Protein AF-A0AAP0AZP9-F1 (afdb_monomer)

Radius of gyration: 18.24 Å; Cα contacts (8 Å, |Δi|>4): 24; chains: 1; bounding box: 31×44×37 Å

Organism: NCBI:txid2320716

Foldseek 3Di:
DPVPVVVVPDPPDPVVDDDDDDPPAQDAPDDPCPVLSVVVVVVQVVPDPDDDRVVVNCVNVCSVVSVVVVVVVVVVVVVVVVVD

Sequence (84 aa):
MVHDEAARALPVGIEEWPILEVPGLPQQANGDDCGVYVLKYMEALASTDNISWEECSNWSSQTVKFRAE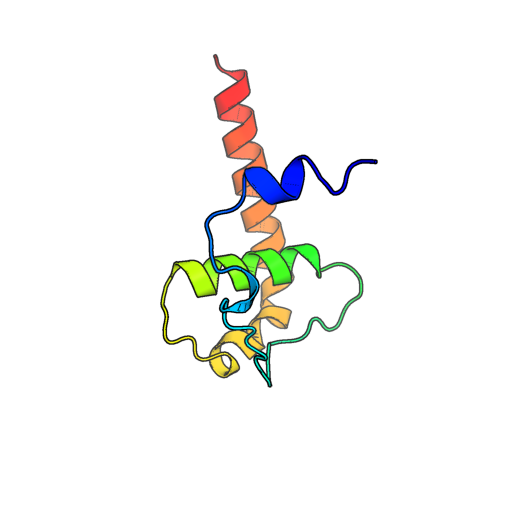LAAEMITTFAKKSSH

Secondary structure (DSSP, 8-state):
--HHHHTTTSPS-GGGSPP---TT----SSSS-HHHHHHHHHHHHHH-SS--TTGGGGHHHHHHHHHHHHHHHHHHHHHHHTT-

Solvent-accessible surface area (backbone atoms only — not comparable to full-atom values): 5524 Å² total; per-residue (Å²): 141,69,71,69,67,60,64,74,72,56,75,90,60,68,88,73,58,85,84,81,86,76,82,74,61,63,70,76,91,67,94,76,54,62,69,58,53,53,51,52,52,52,52,50,61,73,72,42,95,82,74,63,44,72,79,45,55,58,48,71,84,40,46,72,56,53,53,52,52,5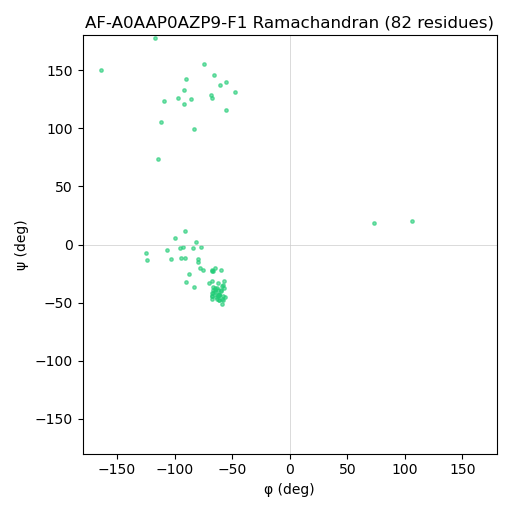1,52,52,52,51,51,55,53,51,57,59,61,76,73,113

Structure (mmCIF, N/CA/C/O backbone):
data_AF-A0AAP0AZP9-F1
#
_entry.id   AF-A0AAP0AZP9-F1
#
loop_
_atom_site.group_PDB
_atom_site.id
_atom_site.type_symbol
_atom_site.label_atom_id
_atom_site.label_alt_id
_atom_site.label_comp_id
_atom_site.label_asym_id
_atom_site.label_entity_id
_atom_site.label_seq_id
_atom_site.pdbx_PDB_ins_code
_atom_site.Cartn_x
_atom_site.Cartn_y
_atom_site.Cartn_z
_atom_site.occupancy
_atom_site.B_iso_or_equiv
_atom_site.auth_seq_id
_atom_site.auth_comp_id
_atom_site.auth_asym_id
_atom_site.auth_atom_id
_atom_site.pdbx_PDB_model_num
ATOM 1 N N . MET A 1 1 ? 16.785 -27.353 17.371 1.00 46.88 1 MET A N 1
ATOM 2 C CA . MET A 1 1 ? 15.771 -27.438 18.443 1.00 46.88 1 MET A CA 1
ATOM 3 C C . MET A 1 1 ? 15.283 -26.025 18.766 1.00 46.88 1 MET A C 1
ATOM 5 O O . MET A 1 1 ? 15.611 -25.487 19.805 1.00 46.88 1 MET A O 1
ATOM 9 N N . VAL A 1 2 ? 14.585 -25.397 17.811 1.00 51.41 2 VAL A N 1
ATOM 10 C CA . VAL A 1 2 ? 13.947 -24.062 17.946 1.00 51.41 2 VAL A CA 1
ATOM 11 C C . VAL A 1 2 ? 12.445 -24.160 17.608 1.00 51.41 2 VAL A C 1
ATOM 13 O O . VAL A 1 2 ? 11.678 -23.235 17.827 1.00 51.41 2 VAL A O 1
ATOM 16 N N . HIS A 1 3 ? 11.997 -25.321 17.114 1.00 52.38 3 HIS A N 1
ATOM 17 C CA . HIS A 1 3 ? 10.607 -25.567 16.723 1.00 52.38 3 HIS A CA 1
ATOM 18 C C . HIS A 1 3 ? 9.660 -25.822 17.908 1.00 52.38 3 HIS A C 1
ATOM 20 O O . HIS A 1 3 ? 8.458 -25.663 17.757 1.00 52.38 3 HIS A O 1
ATOM 26 N N . ASP A 1 4 ? 10.179 -26.206 19.077 1.00 52.59 4 ASP A N 1
ATOM 27 C CA . ASP A 1 4 ? 9.358 -26.665 20.213 1.00 52.59 4 ASP A CA 1
ATOM 28 C C . ASP A 1 4 ? 8.882 -25.502 21.111 1.00 52.59 4 ASP A C 1
ATOM 30 O O . ASP A 1 4 ? 7.832 -25.566 21.743 1.00 52.59 4 ASP A O 1
ATOM 34 N N . GLU A 1 5 ? 9.615 -24.385 21.129 1.00 52.44 5 GLU A N 1
ATOM 35 C CA . GLU A 1 5 ? 9.280 -23.227 21.970 1.00 52.44 5 GLU A CA 1
ATOM 36 C C . GLU A 1 5 ? 8.225 -22.321 21.313 1.00 52.44 5 GLU A C 1
ATOM 38 O O . GLU A 1 5 ? 7.302 -21.854 21.979 1.00 52.44 5 GLU A O 1
ATOM 43 N N . ALA A 1 6 ? 8.282 -22.161 19.984 1.00 54.09 6 ALA A N 1
ATOM 44 C CA . ALA A 1 6 ? 7.269 -21.432 19.215 1.00 54.09 6 ALA A CA 1
ATOM 45 C C . ALA A 1 6 ? 5.906 -22.150 19.199 1.00 54.09 6 ALA A C 1
ATOM 47 O O . ALA A 1 6 ? 4.862 -21.500 19.203 1.00 54.09 6 ALA A O 1
ATOM 48 N N . ALA A 1 7 ? 5.905 -23.486 19.245 1.00 53.41 7 ALA A N 1
ATOM 49 C CA . ALA A 1 7 ? 4.688 -24.297 19.224 1.00 53.41 7 ALA A CA 1
ATOM 50 C C . ALA A 1 7 ? 3.821 -24.142 20.489 1.00 53.41 7 ALA A C 1
ATOM 52 O O . ALA A 1 7 ? 2.620 -24.385 20.437 1.00 53.41 7 ALA A O 1
ATOM 53 N N . ARG A 1 8 ? 4.400 -23.722 21.624 1.00 55.97 8 ARG A N 1
ATOM 54 C CA . ARG A 1 8 ? 3.671 -23.559 22.899 1.00 55.97 8 ARG A CA 1
ATOM 55 C C . ARG A 1 8 ? 3.080 -22.164 23.109 1.00 55.97 8 ARG A C 1
ATOM 57 O O . ARG A 1 8 ? 2.301 -21.985 24.040 1.00 55.97 8 ARG A O 1
ATOM 64 N N . ALA A 1 9 ? 3.456 -21.186 22.284 1.00 62.28 9 ALA A N 1
ATOM 65 C CA . ALA A 1 9 ? 3.070 -19.783 22.453 1.00 62.28 9 ALA A CA 1
ATOM 66 C C . ALA A 1 9 ? 1.959 -19.321 21.497 1.00 62.28 9 ALA A C 1
ATOM 68 O O . ALA A 1 9 ? 1.406 -18.237 21.684 1.00 62.28 9 ALA A O 1
ATOM 69 N N . LEU A 1 10 ? 1.638 -20.108 20.470 1.00 61.66 10 LEU A N 1
ATOM 70 C CA . LEU A 1 10 ? 0.638 -19.728 19.481 1.00 61.66 10 LEU A CA 1
ATOM 71 C C . LEU A 1 10 ? -0.741 -20.251 19.910 1.00 61.66 10 LEU A C 1
ATOM 73 O O . LEU A 1 10 ? -0.846 -21.405 20.333 1.00 61.66 10 LEU A O 1
ATOM 77 N N . PRO A 1 11 ? -1.794 -19.418 19.852 1.00 60.22 11 PRO A N 1
ATOM 78 C CA . PRO A 1 11 ? -3.140 -19.854 20.185 1.00 60.22 11 PRO A CA 1
ATOM 79 C C . PRO A 1 11 ? -3.525 -21.064 19.326 1.00 60.22 11 PRO A C 1
ATOM 81 O O . PRO A 1 11 ? -3.193 -21.148 18.143 1.00 60.22 11 PRO A O 1
ATOM 84 N N . VAL A 1 12 ? -4.200 -22.016 19.968 1.00 61.62 12 VAL A N 1
ATOM 85 C CA . VAL A 1 12 ? -4.726 -23.245 19.366 1.00 61.62 12 VAL A CA 1
ATOM 86 C C . VAL A 1 12 ? -5.469 -22.914 18.061 1.00 61.62 12 VAL A C 1
ATOM 88 O O . VAL A 1 12 ? -6.301 -22.010 18.056 1.00 61.62 12 VAL A O 1
ATOM 91 N N . GLY A 1 13 ? -5.175 -23.646 16.978 1.00 69.62 13 GLY A N 1
ATOM 92 C CA . GLY A 1 13 ? -5.952 -23.600 15.728 1.00 69.62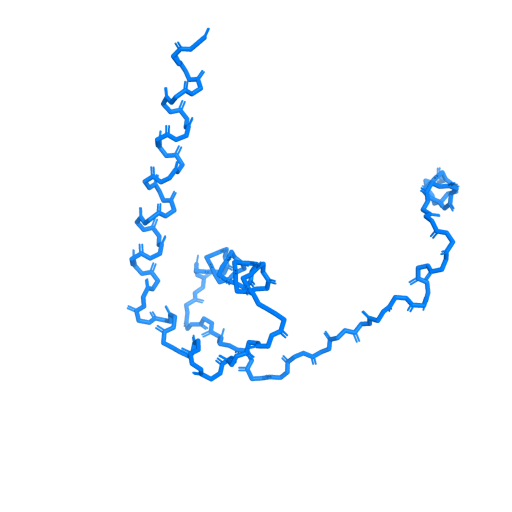 13 GLY A CA 1
ATOM 93 C C . GLY A 1 13 ? -5.322 -22.863 14.538 1.00 69.62 13 GLY A C 1
ATOM 94 O O . GLY A 1 13 ? -6.045 -22.491 13.625 1.00 69.62 13 GLY A O 1
ATOM 95 N N . ILE A 1 14 ? -4.000 -22.651 14.493 1.00 77.06 14 ILE A N 1
ATOM 96 C CA . ILE A 1 14 ? -3.327 -22.014 13.331 1.00 77.06 14 ILE A CA 1
ATOM 97 C C . ILE A 1 14 ? -3.593 -22.776 12.020 1.00 77.06 14 ILE A C 1
ATOM 99 O O . ILE A 1 14 ? -3.673 -22.175 10.955 1.00 77.06 14 ILE A O 1
ATOM 103 N N . GLU A 1 15 ? -3.759 -24.099 12.095 1.00 78.69 15 GLU A N 1
ATOM 104 C CA . GLU A 1 15 ? -4.111 -24.936 10.938 1.00 78.69 15 GLU A CA 1
ATOM 105 C C . GLU A 1 15 ? -5.504 -24.618 10.369 1.00 78.69 15 GLU A C 1
ATOM 107 O O . GLU A 1 15 ? -5.783 -24.927 9.215 1.00 78.69 15 GLU A O 1
ATOM 112 N N . GLU A 1 16 ? -6.368 -23.977 11.158 1.00 82.31 16 GLU A N 1
ATOM 113 C CA . GLU A 1 16 ? -7.719 -23.571 10.766 1.00 82.31 16 GLU A CA 1
ATOM 114 C C . GLU A 1 16 ? -7.757 -22.138 10.212 1.00 82.31 16 GLU A C 1
ATOM 1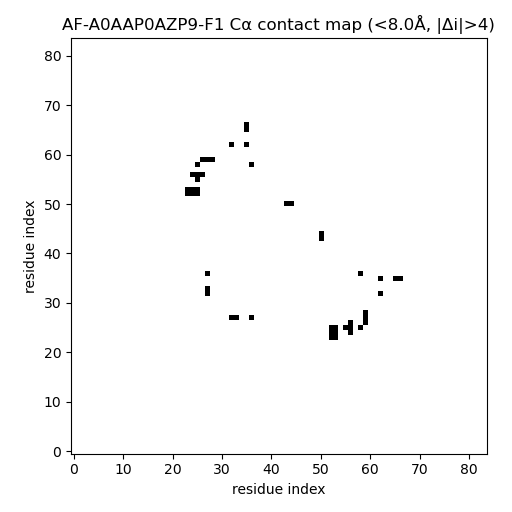16 O O . GLU A 1 16 ? -8.818 -21.656 9.812 1.00 82.31 16 GLU A O 1
ATOM 121 N N . TRP A 1 17 ? -6.622 -21.426 10.193 1.00 84.75 17 TRP A N 1
ATOM 122 C CA . TRP A 1 17 ? -6.585 -20.056 9.695 1.00 84.75 17 TRP A CA 1
ATOM 123 C C . TRP A 1 17 ? -6.822 -20.034 8.183 1.00 84.75 17 TRP A C 1
ATOM 125 O O . TRP A 1 17 ? -6.136 -20.738 7.437 1.00 84.75 17 TRP A O 1
ATOM 135 N N . PRO A 1 18 ? -7.768 -19.211 7.697 1.00 86.69 18 PRO A N 1
ATOM 136 C CA . PRO A 1 18 ? -8.063 -19.154 6.279 1.00 86.69 18 PRO A CA 1
ATOM 137 C C . PRO A 1 18 ? -6.877 -18.559 5.518 1.00 86.69 18 PRO A C 1
ATOM 139 O O . PRO A 1 18 ? -6.422 -17.450 5.802 1.00 86.69 18 PRO A O 1
ATOM 142 N N . ILE A 1 19 ? -6.409 -19.288 4.508 1.00 88.88 19 ILE A N 1
ATOM 143 C CA . ILE A 1 19 ? -5.497 -18.761 3.495 1.00 88.88 19 ILE A CA 1
ATOM 144 C C . ILE A 1 19 ? -6.360 -18.238 2.351 1.00 88.88 19 ILE A C 1
ATOM 146 O O . ILE A 1 19 ? -7.151 -18.983 1.773 1.00 88.88 19 ILE A O 1
ATOM 150 N N . LEU A 1 20 ? -6.223 -16.950 2.046 1.00 86.69 20 LEU A N 1
ATOM 151 C CA . LEU A 1 20 ? -6.987 -16.286 0.998 1.00 86.69 20 LEU A CA 1
ATOM 152 C C . LEU A 1 20 ? -6.073 -15.968 -0.182 1.00 86.69 20 LEU A C 1
ATOM 154 O O . LEU A 1 20 ? -5.075 -15.264 -0.035 1.00 86.69 20 LEU A O 1
ATOM 158 N N . GLU A 1 21 ? -6.444 -16.457 -1.361 1.00 87.56 21 GLU A N 1
ATOM 159 C CA . GLU A 1 21 ? -5.864 -16.014 -2.624 1.00 87.56 21 GLU A CA 1
ATOM 160 C C . GLU A 1 21 ? -6.773 -14.957 -3.243 1.00 87.56 21 GLU A C 1
ATOM 162 O O . GLU A 1 21 ? -7.971 -15.177 -3.429 1.00 87.56 21 GLU A O 1
ATOM 167 N N . VAL A 1 22 ? -6.202 -13.798 -3.565 1.00 86.31 22 VAL A N 1
ATOM 168 C CA . VAL A 1 22 ? -6.945 -12.679 -4.146 1.00 86.31 22 VAL A CA 1
ATOM 169 C C . VAL A 1 22 ? -6.487 -12.487 -5.593 1.00 86.31 22 VAL A C 1
ATOM 171 O O . VAL A 1 22 ? -5.379 -11.998 -5.826 1.00 86.31 22 VAL A O 1
ATOM 174 N N . PRO A 1 23 ? -7.294 -12.889 -6.589 1.00 84.62 23 PRO A N 1
ATOM 175 C CA . PRO A 1 23 ? -6.963 -12.668 -7.988 1.00 84.62 23 PRO A CA 1
ATOM 176 C C . PRO A 1 23 ? -7.159 -11.196 -8.371 1.00 84.62 23 PRO A C 1
ATOM 178 O O . PRO A 1 23 ? -7.965 -10.482 -7.781 1.00 84.62 23 PRO A O 1
ATOM 181 N N . GLY A 1 24 ? -6.447 -10.748 -9.407 1.00 85.62 24 GLY A N 1
ATOM 182 C CA . GLY A 1 24 ? -6.655 -9.413 -9.980 1.00 85.62 24 GLY A CA 1
ATOM 183 C C . GLY A 1 24 ? -6.128 -8.256 -9.128 1.00 85.62 24 GLY A C 1
ATOM 184 O O . GLY A 1 24 ? -6.528 -7.115 -9.346 1.00 85.62 24 GLY A O 1
ATOM 185 N N . LEU A 1 25 ? -5.227 -8.528 -8.180 1.00 88.62 25 LEU A N 1
ATOM 186 C CA . LEU A 1 25 ? -4.550 -7.477 -7.427 1.00 88.62 25 LEU A CA 1
ATOM 187 C C . LEU A 1 25 ? -3.742 -6.553 -8.366 1.00 88.62 25 LEU A C 1
ATOM 189 O O . LEU A 1 25 ? -3.053 -7.055 -9.262 1.00 88.62 25 LEU A O 1
ATOM 193 N N . PRO A 1 26 ? -3.783 -5.222 -8.164 1.00 91.38 26 PRO A N 1
ATOM 194 C CA . PRO A 1 26 ? -2.994 -4.265 -8.936 1.00 91.38 26 PRO A CA 1
ATOM 195 C C . PRO A 1 26 ? -1.492 -4.564 -8.907 1.00 91.38 26 PRO A C 1
ATOM 197 O O . PRO A 1 26 ? -0.829 -4.453 -7.883 1.00 91.38 26 PRO A O 1
ATOM 200 N N . GLN A 1 27 ? -0.901 -4.891 -10.049 1.00 89.94 27 GLN A N 1
ATOM 201 C CA . GLN A 1 27 ? 0.529 -5.190 -10.098 1.00 89.94 27 GLN A CA 1
ATOM 202 C C . GLN A 1 27 ? 1.351 -3.936 -10.377 1.00 89.94 27 GLN A C 1
ATOM 204 O O . GLN A 1 27 ? 0.974 -3.083 -11.183 1.00 89.94 27 GLN A O 1
ATOM 209 N N . GLN A 1 28 ? 2.514 -3.850 -9.739 1.00 91.19 28 GLN A N 1
ATOM 210 C CA . GLN A 1 28 ? 3.509 -2.855 -10.107 1.00 91.19 28 GLN A CA 1
ATOM 211 C C . GLN A 1 28 ? 4.052 -3.127 -11.513 1.00 91.19 28 GLN A C 1
ATOM 213 O O . GLN A 1 28 ? 4.229 -4.277 -11.915 1.00 91.19 28 GLN A O 1
ATOM 218 N N . ALA A 1 29 ? 4.374 -2.060 -12.239 1.00 89.31 29 ALA A N 1
ATOM 219 C CA . ALA A 1 29 ? 5.006 -2.155 -13.555 1.00 89.31 29 ALA A CA 1
ATOM 220 C C . ALA A 1 29 ? 6.543 -2.046 -13.499 1.00 89.31 29 ALA A C 1
ATOM 222 O O . ALA A 1 29 ? 7.212 -2.293 -14.500 1.00 89.31 29 ALA A O 1
ATOM 223 N N . ASN A 1 30 ? 7.106 -1.647 -12.354 1.00 89.75 30 ASN A N 1
ATOM 224 C CA . ASN A 1 30 ? 8.539 -1.419 -12.158 1.00 89.75 30 ASN A CA 1
ATOM 225 C C . ASN A 1 30 ? 9.135 -2.378 -11.115 1.00 89.75 30 ASN A C 1
ATOM 227 O O . ASN A 1 30 ? 8.447 -3.236 -10.563 1.00 89.75 30 ASN A O 1
ATOM 231 N N . GLY A 1 31 ? 10.446 -2.273 -10.896 1.00 92.88 31 GLY A N 1
ATOM 232 C CA . GLY A 1 31 ? 11.190 -3.142 -9.980 1.00 92.88 31 GLY A CA 1
ATOM 233 C C . GLY A 1 31 ? 11.380 -2.578 -8.571 1.00 92.88 31 GLY A C 1
ATOM 234 O O . GLY A 1 31 ? 11.970 -3.261 -7.741 1.00 92.88 31 GLY A O 1
ATOM 235 N N . ASP A 1 32 ? 10.931 -1.352 -8.301 1.00 93.75 32 ASP A N 1
ATOM 236 C CA . ASP A 1 32 ? 11.320 -0.568 -7.123 1.00 93.75 32 ASP A CA 1
ATOM 237 C C . ASP A 1 32 ? 10.146 -0.099 -6.248 1.00 93.75 32 ASP A C 1
ATOM 239 O O . ASP A 1 32 ? 10.370 0.262 -5.093 1.00 93.75 32 ASP A O 1
ATOM 243 N N . ASP A 1 33 ? 8.898 -0.174 -6.721 1.00 94.12 33 ASP A N 1
ATOM 244 C CA . ASP A 1 33 ? 7.732 0.253 -5.934 1.00 94.12 33 ASP A CA 1
ATOM 245 C C . ASP A 1 33 ? 7.098 -0.875 -5.085 1.00 94.12 33 ASP A C 1
ATOM 247 O O . ASP A 1 33 ? 6.029 -0.678 -4.504 1.00 94.12 33 ASP A O 1
ATOM 251 N N . CYS A 1 34 ? 7.743 -2.039 -4.924 1.00 93.12 34 CYS A N 1
ATOM 252 C CA . CYS A 1 34 ? 7.124 -3.198 -4.247 1.00 93.12 34 CYS A CA 1
ATOM 253 C C . CYS A 1 34 ? 6.772 -2.923 -2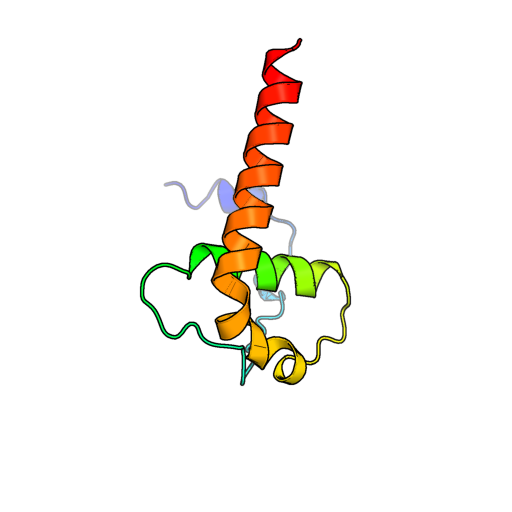.791 1.00 93.12 34 CYS A C 1
ATOM 255 O O . CYS A 1 34 ? 5.689 -3.292 -2.335 1.00 93.12 34 CYS A O 1
ATOM 257 N N . GLY A 1 35 ? 7.637 -2.196 -2.083 1.00 93.25 35 GLY A N 1
ATOM 258 C CA . GLY A 1 35 ? 7.348 -1.739 -0.728 1.00 93.25 35 GLY A CA 1
ATOM 259 C C . GLY A 1 35 ? 6.149 -0.787 -0.674 1.00 93.25 35 GLY A C 1
ATOM 260 O O . GLY A 1 35 ? 5.333 -0.887 0.236 1.00 93.25 35 GLY A O 1
ATOM 261 N N . VAL A 1 36 ? 5.993 0.089 -1.672 1.00 94.19 36 VAL A N 1
ATOM 262 C CA . VAL A 1 36 ? 4.866 1.033 -1.746 1.00 94.19 36 VAL A CA 1
ATOM 263 C C . VAL A 1 36 ? 3.556 0.283 -1.978 1.00 94.19 36 VAL A C 1
ATOM 265 O O . VAL A 1 36 ? 2.575 0.555 -1.292 1.00 94.19 36 VAL A O 1
ATOM 268 N N . TYR A 1 37 ? 3.537 -0.698 -2.884 1.00 94.38 37 TYR A N 1
ATOM 269 C CA . TYR A 1 37 ? 2.348 -1.521 -3.131 1.00 94.38 37 TYR A CA 1
ATOM 270 C C . TYR A 1 37 ? 1.932 -2.309 -1.887 1.00 94.38 37 TYR A C 1
ATOM 272 O O . TYR A 1 37 ? 0.755 -2.301 -1.544 1.00 94.38 37 TYR A O 1
ATOM 280 N N . VAL A 1 38 ? 2.880 -2.922 -1.165 1.00 94.38 38 VAL A N 1
ATOM 281 C CA . VAL A 1 38 ? 2.597 -3.615 0.108 1.00 94.38 38 VAL A CA 1
ATOM 282 C C . VAL A 1 38 ? 1.916 -2.685 1.113 1.00 94.38 38 VAL A C 1
ATOM 284 O O . VAL A 1 38 ? 0.909 -3.066 1.707 1.00 94.38 38 VAL A O 1
ATOM 287 N N . LEU A 1 39 ? 2.406 -1.453 1.264 1.00 94.44 39 LEU A N 1
ATOM 288 C CA . LEU A 1 39 ? 1.791 -0.476 2.165 1.00 94.44 39 LEU A CA 1
ATOM 289 C C . LEU A 1 39 ? 0.383 -0.070 1.710 1.00 94.44 39 LEU A C 1
ATOM 291 O O . LEU A 1 39 ? -0.522 -0.000 2.537 1.00 94.44 39 LEU A O 1
ATOM 295 N N . LYS A 1 40 ? 0.162 0.126 0.405 1.00 92.81 40 LYS A N 1
ATOM 296 C CA . LYS A 1 40 ? -1.173 0.424 -0.139 1.00 92.81 40 LYS A CA 1
ATOM 297 C C . LYS A 1 40 ? -2.153 -0.736 0.049 1.00 92.81 40 LYS A C 1
ATOM 299 O O . LYS A 1 40 ? -3.316 -0.491 0.359 1.00 92.81 40 LYS A O 1
ATOM 304 N N . TYR A 1 41 ? -1.696 -1.984 -0.075 1.00 93.31 41 TYR A N 1
ATOM 305 C CA . TYR A 1 41 ? -2.511 -3.157 0.250 1.00 93.31 41 TYR A CA 1
ATOM 306 C C . TYR A 1 41 ? -2.929 -3.169 1.717 1.00 93.31 41 TYR A C 1
ATOM 308 O O . TYR A 1 41 ? -4.107 -3.353 2.011 1.00 93.31 41 TYR A O 1
ATOM 316 N N . MET A 1 42 ? -1.983 -2.936 2.631 1.00 93.00 42 MET A N 1
ATOM 317 C CA . MET A 1 42 ? -2.264 -2.873 4.067 1.00 93.00 42 MET A CA 1
ATOM 318 C C . MET A 1 42 ? -3.246 -1.747 4.407 1.00 93.00 42 MET A C 1
ATOM 320 O O . MET A 1 42 ? -4.175 -1.966 5.177 1.00 93.00 42 MET A O 1
ATOM 324 N N . GLU A 1 43 ? -3.076 -0.564 3.813 1.00 92.00 43 GLU A N 1
ATOM 325 C CA . GLU A 1 43 ? -3.981 0.572 4.006 1.00 92.00 43 GLU A CA 1
ATOM 326 C C . GLU A 1 43 ? -5.405 0.262 3.520 1.00 92.00 43 GLU A C 1
ATOM 328 O O . GLU A 1 43 ? -6.374 0.549 4.224 1.00 92.00 43 GLU A O 1
ATOM 333 N N . ALA A 1 44 ? -5.544 -0.365 2.347 1.00 90.56 44 ALA A N 1
ATOM 334 C CA . ALA A 1 44 ? -6.843 -0.762 1.811 1.00 90.56 44 ALA A CA 1
ATOM 335 C C . ALA A 1 44 ? -7.538 -1.791 2.721 1.00 90.56 44 ALA A C 1
ATOM 337 O O . ALA A 1 44 ? -8.697 -1.595 3.084 1.00 90.56 44 ALA A O 1
ATOM 338 N N . LEU A 1 45 ? -6.802 -2.825 3.154 1.00 90.06 45 LEU A N 1
ATOM 339 C CA . LEU A 1 45 ? -7.274 -3.861 4.087 1.00 90.06 45 LEU A CA 1
ATOM 340 C C . LEU A 1 45 ? -7.655 -3.303 5.459 1.00 90.06 45 LEU A C 1
ATOM 342 O O . LEU A 1 45 ? -8.584 -3.799 6.082 1.00 90.06 45 LEU A O 1
ATOM 346 N N . ALA A 1 46 ? -6.971 -2.261 5.928 1.00 90.94 46 ALA A N 1
ATOM 347 C CA . ALA A 1 46 ? -7.312 -1.603 7.185 1.00 90.94 46 ALA A CA 1
ATOM 348 C C . ALA A 1 46 ? -8.556 -0.700 7.077 1.00 90.94 46 ALA A C 1
ATOM 350 O O . ALA A 1 46 ? -9.170 -0.386 8.096 1.00 90.94 46 ALA A O 1
ATOM 351 N N . SER A 1 47 ? -8.908 -0.253 5.867 1.00 86.19 47 SER A N 1
ATOM 352 C CA . SER A 1 47 ? -9.969 0.737 5.647 1.00 86.19 47 SER A CA 1
ATOM 353 C C . SER A 1 47 ? -11.355 0.118 5.454 1.00 86.19 47 SER A C 1
ATOM 355 O O . SER A 1 47 ? -12.352 0.744 5.811 1.00 86.19 47 SER A O 1
ATOM 357 N N . THR A 1 48 ? -11.449 -1.075 4.859 1.00 83.19 48 THR A N 1
ATOM 358 C CA . THR A 1 48 ? -12.725 -1.764 4.616 1.00 83.19 48 THR A CA 1
ATOM 359 C C . THR A 1 48 ? -12.512 -3.242 4.298 1.00 83.19 48 THR A C 1
ATOM 361 O O . THR A 1 48 ? -11.523 -3.608 3.668 1.00 83.19 48 THR A O 1
ATOM 364 N N . ASP A 1 49 ? -13.487 -4.080 4.653 1.00 77.19 49 ASP A N 1
ATOM 365 C CA . ASP A 1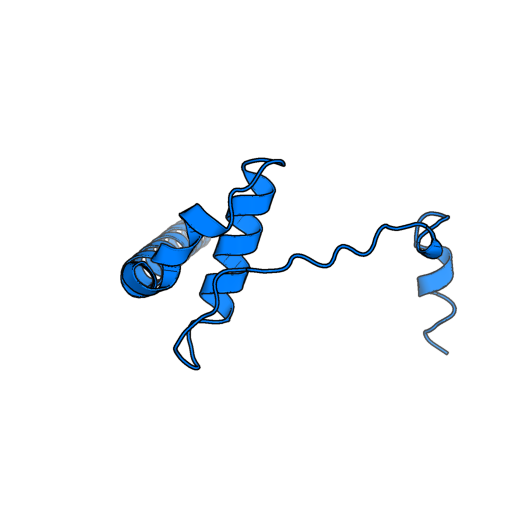 49 ? -13.487 -5.511 4.320 1.00 77.19 49 ASP A CA 1
ATOM 366 C C . ASP A 1 49 ? -13.940 -5.789 2.872 1.00 77.19 49 ASP A C 1
ATOM 368 O O . ASP A 1 49 ? -13.746 -6.887 2.354 1.00 77.19 49 ASP A O 1
ATOM 372 N N . ASN A 1 50 ? -14.554 -4.806 2.200 1.00 82.38 50 ASN A N 1
ATOM 373 C CA . ASN A 1 50 ? -15.094 -4.952 0.845 1.00 82.38 50 ASN A CA 1
ATOM 374 C C . ASN A 1 50 ? -14.333 -4.073 -0.156 1.00 82.38 50 ASN A C 1
ATOM 376 O O . ASN A 1 50 ? -14.813 -3.018 -0.575 1.00 82.38 50 ASN A O 1
ATOM 380 N N . ILE A 1 51 ? -13.115 -4.491 -0.493 1.00 86.12 51 ILE A N 1
ATOM 381 C CA . ILE A 1 51 ? -12.223 -3.750 -1.389 1.00 86.12 51 ILE A CA 1
ATOM 382 C C . ILE A 1 51 ? -12.524 -4.104 -2.844 1.00 86.12 51 ILE A C 1
ATOM 384 O O . ILE A 1 51 ? -12.428 -5.263 -3.249 1.00 86.12 51 ILE A O 1
ATOM 388 N N . SER A 1 52 ? -12.793 -3.083 -3.657 1.00 86.88 52 SER A N 1
ATOM 389 C CA . SER A 1 52 ? -12.760 -3.208 -5.113 1.00 86.88 52 SER A CA 1
ATOM 390 C C . SER A 1 52 ? -11.323 -3.046 -5.615 1.00 86.88 52 SER A C 1
ATOM 392 O O . SER A 1 52 ? -10.802 -1.938 -5.755 1.00 86.88 52 SER A O 1
ATOM 394 N N . TRP A 1 53 ? -10.648 -4.163 -5.886 1.00 86.81 53 TRP A N 1
ATOM 395 C CA . TRP A 1 53 ? -9.273 -4.144 -6.401 1.00 86.81 53 TRP A CA 1
ATOM 396 C C . TRP A 1 53 ? -9.163 -3.552 -7.812 1.00 86.81 53 TRP A C 1
ATOM 398 O O . TRP A 1 53 ? -8.117 -3.018 -8.175 1.00 86.81 53 TRP A O 1
ATOM 408 N N . GLU A 1 54 ? -10.253 -3.565 -8.582 1.00 83.06 54 GLU A N 1
ATOM 409 C CA . GLU A 1 54 ? -10.331 -2.918 -9.894 1.00 83.06 54 GLU A CA 1
ATOM 410 C C . GLU A 1 54 ? -10.194 -1.391 -9.784 1.00 83.06 54 GLU A C 1
ATOM 412 O O . GLU A 1 54 ? -9.474 -0.769 -10.567 1.00 83.06 54 GLU A O 1
ATOM 417 N N . GLU A 1 55 ? -10.786 -0.782 -8.754 1.00 79.88 55 GLU A N 1
ATOM 418 C CA . GLU A 1 55 ? -10.656 0.656 -8.474 1.00 79.88 55 GLU A CA 1
ATOM 419 C C . GLU A 1 55 ? -9.230 1.042 -8.047 1.00 79.88 55 GLU A C 1
ATOM 421 O O . GLU A 1 55 ? -8.802 2.185 -8.217 1.00 79.88 55 GLU A O 1
ATOM 426 N N . CYS A 1 56 ? -8.458 0.069 -7.557 1.00 81.50 56 CYS A N 1
ATOM 427 C CA . CYS A 1 56 ? -7.057 0.226 -7.173 1.00 81.50 56 CYS A CA 1
ATOM 428 C C . CYS A 1 56 ? -6.080 0.084 -8.362 1.00 81.50 56 CYS A C 1
ATOM 430 O O . CYS A 1 56 ? -4.876 0.285 -8.207 1.00 81.50 56 CYS A O 1
ATOM 432 N N . SER A 1 57 ? -6.568 -0.220 -9.571 1.00 80.62 57 SER A N 1
ATOM 433 C CA . SER A 1 57 ? -5.739 -0.390 -10.780 1.00 80.62 57 SER A CA 1
ATOM 434 C C . SER A 1 57 ? -4.925 0.855 -11.165 1.00 80.62 57 SER A C 1
ATOM 436 O O . SER A 1 57 ? -3.894 0.755 -11.834 1.00 80.62 57 SER A O 1
ATOM 438 N N . ASN A 1 58 ? -5.342 2.037 -10.704 1.00 83.75 58 ASN A N 1
ATOM 439 C CA . ASN A 1 58 ? -4.656 3.302 -10.959 1.00 83.75 58 ASN A CA 1
ATOM 440 C C . ASN A 1 58 ? -3.454 3.568 -10.031 1.00 83.75 58 ASN A C 1
ATOM 442 O O . ASN A 1 58 ? -2.841 4.628 -10.135 1.00 83.75 58 ASN A O 1
ATOM 446 N N . TRP A 1 59 ? -3.091 2.655 -9.124 1.00 90.00 59 TRP A N 1
ATOM 447 C CA . TRP A 1 59 ? -1.969 2.879 -8.204 1.00 90.00 59 TRP A CA 1
ATOM 448 C C . TRP A 1 59 ? -0.653 3.149 -8.926 1.00 90.00 59 TRP A C 1
ATOM 450 O O . TRP A 1 59 ? 0.123 3.991 -8.479 1.00 90.00 59 TRP A O 1
ATOM 460 N N . SER A 1 60 ? -0.436 2.511 -10.078 1.00 86.19 60 SER A N 1
ATOM 461 C CA . SER A 1 60 ? 0.752 2.710 -10.916 1.00 86.19 60 SER A CA 1
ATOM 462 C C . SER A 1 60 ? 0.952 4.167 -11.344 1.00 86.19 60 SER A C 1
ATOM 464 O O . SER A 1 60 ? 2.082 4.646 -11.349 1.00 86.19 60 SER A O 1
ATOM 466 N N . SER A 1 61 ? -0.124 4.906 -11.634 1.00 88.25 61 SER A N 1
ATOM 467 C CA . SER A 1 61 ? -0.036 6.324 -12.002 1.00 88.25 61 SER A CA 1
ATOM 468 C C . SER A 1 61 ? 0.128 7.249 -10.793 1.00 88.25 61 SER A C 1
ATOM 470 O O . SER A 1 61 ? 0.471 8.420 -10.952 1.00 88.25 61 SER A O 1
ATOM 472 N N . GLN A 1 62 ? -0.075 6.726 -9.581 1.00 90.88 62 GLN A N 1
ATOM 473 C CA . GLN A 1 62 ? -0.011 7.473 -8.328 1.00 90.88 62 GLN A CA 1
ATOM 474 C C . GLN A 1 62 ? 1.237 7.167 -7.490 1.00 90.88 62 GLN A C 1
ATOM 476 O O . GLN A 1 62 ? 1.456 7.843 -6.484 1.00 90.88 62 GLN A O 1
ATOM 481 N N . THR A 1 63 ? 2.097 6.218 -7.883 1.00 90.38 63 THR A N 1
ATOM 482 C CA . THR A 1 63 ? 3.235 5.793 -7.043 1.00 90.38 63 THR A CA 1
ATOM 483 C C . THR A 1 63 ? 4.186 6.932 -6.694 1.00 90.38 63 THR A C 1
ATOM 485 O O . THR A 1 63 ? 4.663 7.010 -5.566 1.00 90.38 63 THR A O 1
ATOM 488 N N . VAL A 1 64 ? 4.409 7.885 -7.606 1.00 92.50 64 VAL A N 1
ATOM 489 C CA . VAL A 1 64 ? 5.206 9.093 -7.326 1.00 92.50 64 VAL A CA 1
ATOM 490 C C . VAL A 1 64 ? 4.628 9.883 -6.149 1.00 92.50 64 VAL A C 1
ATOM 492 O O . VAL A 1 64 ? 5.377 10.302 -5.267 1.00 92.50 64 VAL A O 1
ATOM 495 N N . LYS A 1 65 ? 3.303 10.051 -6.116 1.00 94.06 65 LYS A N 1
ATOM 496 C CA . LYS A 1 65 ? 2.602 10.739 -5.032 1.00 94.06 65 LYS A CA 1
ATOM 497 C C . LYS A 1 65 ? 2.690 9.938 -3.734 1.00 94.06 65 LYS A C 1
ATOM 499 O O . LYS A 1 65 ? 3.082 10.503 -2.720 1.00 94.06 65 LYS A O 1
ATOM 504 N N . PHE A 1 66 ? 2.435 8.630 -3.782 1.00 94.00 66 PHE A N 1
ATOM 505 C CA . PHE A 1 66 ? 2.518 7.764 -2.600 1.00 94.00 66 PHE A CA 1
ATOM 506 C C . PHE A 1 66 ? 3.917 7.762 -1.974 1.00 94.00 66 PHE A C 1
ATOM 508 O O . PHE A 1 66 ? 4.051 7.842 -0.756 1.00 94.00 66 PHE A O 1
ATOM 515 N N . ARG A 1 67 ? 4.978 7.746 -2.792 1.00 94.06 67 ARG A N 1
ATOM 516 C CA . ARG A 1 67 ? 6.362 7.865 -2.303 1.00 94.06 67 ARG A CA 1
ATOM 517 C C . ARG A 1 67 ? 6.607 9.192 -1.590 1.00 94.06 67 ARG A C 1
ATOM 519 O O . ARG A 1 67 ? 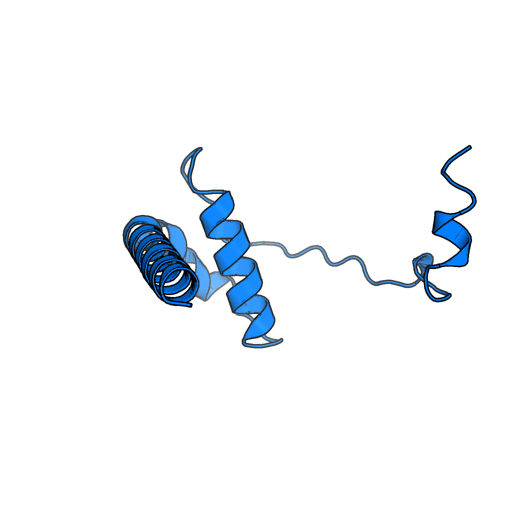7.259 9.211 -0.549 1.00 94.06 67 ARG A O 1
ATOM 526 N N . ALA A 1 68 ? 6.092 10.290 -2.140 1.00 95.69 68 ALA A N 1
ATOM 527 C CA . ALA A 1 68 ? 6.224 11.606 -1.525 1.00 95.69 68 ALA A CA 1
ATOM 528 C C . ALA A 1 68 ? 5.458 11.696 -0.194 1.00 95.69 68 ALA A C 1
ATOM 530 O O . ALA A 1 68 ? 5.995 12.223 0.778 1.00 95.69 68 ALA A O 1
ATOM 531 N N . GLU A 1 69 ? 4.242 11.147 -0.135 1.00 95.00 69 GLU A N 1
ATOM 532 C CA . GLU A 1 69 ? 3.427 11.082 1.084 1.00 95.00 69 GLU A CA 1
ATOM 533 C C . GLU A 1 69 ? 4.124 10.260 2.175 1.00 95.00 69 GLU A C 1
ATOM 535 O O . GLU A 1 69 ? 4.306 10.757 3.286 1.00 95.00 69 GLU A O 1
ATOM 540 N N . LEU A 1 70 ? 4.626 9.068 1.831 1.00 93.50 70 LEU A N 1
ATOM 541 C CA . LEU A 1 70 ? 5.379 8.216 2.753 1.00 93.50 70 LEU A CA 1
ATOM 542 C C . LEU A 1 70 ? 6.627 8.929 3.293 1.00 93.50 70 LEU A C 1
ATOM 544 O O . LEU A 1 70 ? 6.877 8.935 4.498 1.00 93.50 70 LEU A O 1
ATOM 548 N N . ALA A 1 71 ? 7.405 9.569 2.416 1.00 94.56 71 ALA A N 1
ATOM 549 C CA . ALA A 1 71 ? 8.591 10.312 2.827 1.00 94.56 71 ALA A CA 1
ATOM 550 C C . ALA A 1 71 ? 8.239 11.472 3.775 1.00 94.56 71 ALA A C 1
ATOM 552 O O . ALA A 1 71 ? 8.907 11.660 4.794 1.00 94.56 71 ALA A O 1
ATOM 553 N N . ALA A 1 72 ? 7.177 12.227 3.477 1.00 95.19 72 ALA A N 1
ATOM 554 C CA . ALA A 1 72 ? 6.714 13.320 4.326 1.00 95.19 72 ALA A CA 1
ATOM 555 C C . ALA A 1 72 ? 6.265 12.820 5.711 1.00 95.19 72 ALA A C 1
ATOM 557 O O . ALA A 1 72 ? 6.626 13.408 6.737 1.00 95.19 72 ALA A O 1
ATOM 558 N N . GLU A 1 73 ? 5.527 11.712 5.766 1.00 93.38 73 GLU A N 1
ATOM 559 C CA . GLU A 1 73 ? 5.091 11.107 7.024 1.00 93.38 73 GLU A CA 1
ATOM 560 C C . GLU A 1 73 ? 6.278 10.620 7.864 1.00 93.38 73 GLU A C 1
ATOM 562 O O . GLU A 1 73 ? 6.365 10.923 9.058 1.00 93.38 73 GLU A O 1
ATOM 567 N N . MET A 1 74 ? 7.243 9.940 7.242 1.00 92.44 74 MET A N 1
ATOM 568 C CA . MET A 1 74 ? 8.464 9.500 7.917 1.00 92.44 74 MET A CA 1
ATOM 569 C C . MET A 1 74 ? 9.227 10.690 8.503 1.00 92.44 74 MET A C 1
ATOM 571 O O . MET A 1 74 ? 9.533 10.698 9.696 1.00 92.44 74 MET A O 1
ATOM 575 N N . ILE A 1 75 ? 9.490 11.724 7.698 1.00 94.38 75 ILE A N 1
ATOM 576 C CA . ILE A 1 75 ? 10.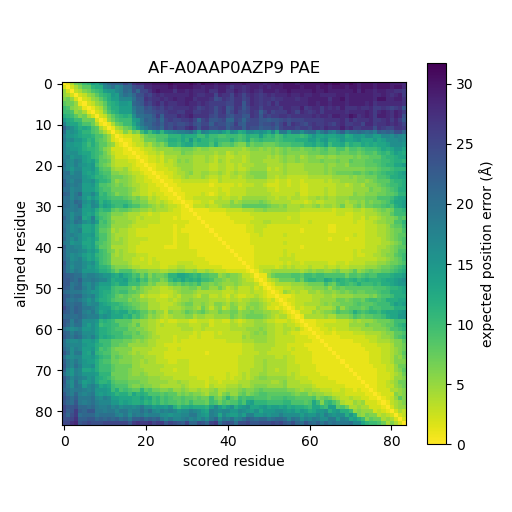228 12.918 8.133 1.00 94.38 75 ILE A CA 1
ATOM 577 C C . ILE A 1 75 ? 9.528 13.588 9.316 1.00 94.38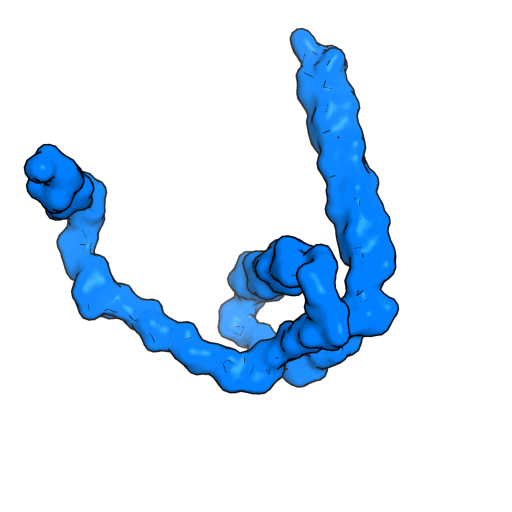 75 ILE A C 1
ATOM 579 O O . ILE A 1 75 ? 10.170 13.888 10.322 1.00 94.38 75 ILE A O 1
ATOM 583 N N . THR A 1 76 ? 8.213 13.801 9.231 1.00 93.69 76 THR A N 1
ATOM 584 C CA . THR A 1 76 ? 7.461 14.457 10.311 1.00 93.69 76 THR A CA 1
ATOM 585 C C . THR A 1 76 ? 7.409 13.608 11.578 1.00 93.69 76 THR A C 1
ATOM 587 O O . THR A 1 76 ? 7.504 14.146 12.683 1.00 93.69 76 THR A O 1
ATOM 590 N N . THR A 1 77 ? 7.311 12.287 11.445 1.00 93.00 77 THR A N 1
ATOM 591 C CA . THR A 1 77 ? 7.309 11.358 12.579 1.00 93.00 77 THR A CA 1
ATOM 592 C C . THR A 1 77 ? 8.666 11.332 13.280 1.00 93.00 77 THR A C 1
ATOM 594 O O . THR A 1 77 ? 8.727 11.416 14.510 1.00 93.00 77 THR A O 1
ATOM 597 N N . PHE A 1 78 ? 9.765 11.278 12.522 1.00 84.69 78 PHE A N 1
ATOM 598 C CA . PHE A 1 78 ? 11.114 11.311 13.088 1.00 84.69 78 PHE A CA 1
ATOM 599 C C . PHE A 1 78 ? 11.440 12.666 13.716 1.00 84.69 78 PHE A C 1
ATOM 601 O O . PHE A 1 78 ? 11.952 12.691 14.833 1.00 84.69 78 PHE A O 1
ATOM 608 N N . ALA A 1 79 ? 11.057 13.775 13.076 1.00 81.75 79 ALA A N 1
ATOM 609 C CA . ALA A 1 79 ? 11.249 15.117 13.624 1.00 81.75 79 ALA A CA 1
ATOM 610 C C . ALA A 1 79 ? 10.538 15.308 14.980 1.00 81.75 79 ALA A C 1
ATOM 612 O O . ALA A 1 79 ? 11.090 15.914 15.902 1.00 81.75 79 ALA A O 1
ATOM 613 N N . LYS A 1 80 ? 9.331 14.746 15.141 1.00 78.94 80 LYS A N 1
ATOM 614 C CA . LYS A 1 80 ? 8.595 14.778 16.417 1.00 78.94 80 LYS A CA 1
ATOM 615 C C . LYS A 1 80 ? 9.284 13.956 17.510 1.00 78.94 80 LYS A C 1
ATOM 617 O O . LYS A 1 80 ? 9.329 14.399 18.656 1.00 78.94 80 LYS A O 1
ATOM 622 N N . LYS A 1 81 ? 9.848 12.792 17.163 1.00 72.25 81 LYS A N 1
ATOM 623 C CA . LYS A 1 81 ? 10.577 11.929 18.109 1.00 72.25 81 LYS A CA 1
ATOM 624 C C . LYS A 1 81 ? 11.910 12.521 18.566 1.00 72.25 81 LYS A C 1
ATOM 626 O O . LYS A 1 81 ? 12.274 12.311 19.709 1.00 72.25 81 LYS A O 1
ATOM 631 N N . SER A 1 82 ? 12.611 13.274 17.718 1.00 66.81 82 SER A N 1
ATOM 632 C CA . SER A 1 82 ? 13.870 13.950 18.078 1.00 66.81 82 SER A CA 1
ATOM 633 C C . SER A 1 82 ? 13.694 15.221 18.921 1.00 66.81 82 SER A C 1
ATOM 635 O O . SER A 1 82 ? 14.682 15.864 19.260 1.00 66.81 82 SER A O 1
ATOM 637 N N . SER A 1 83 ? 12.451 15.616 19.212 1.00 61.66 83 SER A N 1
ATOM 638 C CA . SER A 1 83 ? 12.127 16.830 19.977 1.00 61.66 83 SER A CA 1
ATOM 639 C C . SER A 1 83 ? 11.807 16.558 21.459 1.00 61.66 83 SER A C 1
ATOM 641 O O . SER A 1 83 ? 11.375 17.474 22.154 1.00 61.66 83 SER A O 1
ATOM 643 N N . HIS A 1 84 ? 11.970 15.312 21.920 1.00 52.09 84 HIS A N 1
ATOM 644 C CA . HIS A 1 84 ? 11.826 14.857 23.311 1.00 52.09 84 HIS A CA 1
ATOM 645 C C . HIS A 1 84 ? 13.123 14.175 23.753 1.00 52.09 84 HIS A C 1
ATOM 647 O O . HIS A 1 84 ? 13.405 14.209 24.970 1.00 52.09 84 HIS A O 1
#

InterPro domains:
  IPR003653 Ulp1 protease family, C-terminal catalytic domain [PF02902] (14-77)
  IPR038765 Papain-like cysteine peptidase superfamily [SSF54001] (10-75)

Mean predicted aligned error: 9.36 Å

Nearest PDB structures (foldseek):
  8i9t-assembly1_CX  TM=3.190E-01  e=2.546E+00  Thermochaetoides thermophila DSM 1495

pLDDT: mean 82.71, std 13.57, range [46.88, 95.69]